Protein AF-A0A661P1V4-F1 (afdb_monomer_lite)

Structure (mmCIF, N/CA/C/O backbone):
data_AF-A0A661P1V4-F1
#
_entry.id   AF-A0A661P1V4-F1
#
loop_
_atom_site.group_PDB
_atom_site.id
_atom_site.type_symbol
_atom_site.label_atom_id
_atom_site.label_alt_id
_atom_site.label_comp_id
_atom_site.label_asym_id
_atom_site.label_entity_id
_atom_site.label_seq_id
_atom_site.pdbx_PDB_ins_code
_atom_site.Cartn_x
_atom_site.Cartn_y
_atom_site.Cartn_z
_atom_site.occupancy
_atom_site.B_iso_or_equiv
_atom_site.auth_seq_id
_atom_site.auth_comp_id
_atom_site.auth_asym_id
_atom_site.auth_atom_id
_atom_site.pdbx_PDB_model_num
ATOM 1 N N . MET A 1 1 ? 30.373 -4.205 -36.598 1.00 58.81 1 MET A N 1
ATOM 2 C CA . MET A 1 1 ? 28.978 -4.566 -36.256 1.00 58.81 1 MET A CA 1
ATOM 3 C C . MET A 1 1 ? 28.690 -4.948 -34.788 1.00 58.81 1 MET A C 1
ATOM 5 O O . MET A 1 1 ? 27.508 -4.927 -34.469 1.00 58.81 1 MET A O 1
ATOM 9 N N . PRO A 1 2 ? 29.647 -5.210 -33.863 1.00 66.62 2 PRO A N 1
ATOM 10 C CA . PRO A 1 2 ? 29.292 -5.595 -32.482 1.00 66.62 2 PRO A CA 1
ATOM 11 C C . PRO A 1 2 ? 28.720 -4.445 -31.627 1.00 66.62 2 PRO A C 1
ATOM 13 O O . PRO A 1 2 ? 27.943 -4.685 -30.711 1.00 66.62 2 PRO A O 1
ATOM 16 N N . GLU A 1 3 ? 29.037 -3.188 -31.948 1.00 69.69 3 GLU A N 1
ATOM 17 C CA . GLU A 1 3 ? 28.565 -2.010 -31.195 1.00 69.69 3 GLU A CA 1
ATOM 18 C C . GLU A 1 3 ? 27.055 -1.755 -31.325 1.00 69.69 3 GLU A C 1
ATOM 20 O O . GLU A 1 3 ? 26.428 -1.139 -30.463 1.00 69.69 3 GLU A O 1
ATOM 25 N N . VAL A 1 4 ? 26.439 -2.245 -32.406 1.00 69.94 4 VAL A N 1
ATOM 26 C CA . VAL A 1 4 ? 25.003 -2.057 -32.627 1.00 69.94 4 VAL A CA 1
ATOM 27 C C . VAL A 1 4 ? 24.206 -2.970 -31.690 1.00 69.94 4 VAL A C 1
ATOM 29 O O . VAL A 1 4 ? 23.246 -2.530 -31.052 1.00 69.94 4 VAL A O 1
ATOM 32 N N . GLU A 1 5 ? 24.641 -4.214 -31.539 1.00 77.44 5 GLU A N 1
ATOM 33 C CA . GLU A 1 5 ? 23.963 -5.214 -30.719 1.00 77.44 5 GLU A CA 1
ATOM 34 C C . GLU A 1 5 ? 24.076 -4.896 -29.219 1.00 77.44 5 GLU A C 1
ATOM 36 O O . GLU A 1 5 ? 23.072 -4.899 -28.503 1.00 77.44 5 GLU A O 1
ATOM 41 N N . THR A 1 6 ? 25.262 -4.495 -28.747 1.00 82.00 6 THR A N 1
ATOM 42 C CA . THR A 1 6 ? 25.498 -4.145 -27.332 1.00 82.00 6 THR A CA 1
ATOM 43 C C . THR A 1 6 ? 24.615 -2.994 -26.856 1.00 82.00 6 THR A C 1
ATOM 45 O O . THR A 1 6 ? 24.000 -3.063 -25.792 1.00 82.00 6 THR A O 1
ATOM 48 N N . MET A 1 7 ? 24.467 -1.952 -27.672 1.00 79.12 7 MET A N 1
ATOM 49 C CA . MET A 1 7 ? 23.617 -0.807 -27.349 1.00 79.12 7 MET A CA 1
ATOM 50 C C . MET A 1 7 ? 22.120 -1.175 -27.347 1.00 79.12 7 MET A C 1
ATOM 52 O O . MET A 1 7 ? 21.321 -0.532 -26.673 1.00 79.12 7 MET A O 1
ATOM 56 N N . GLN A 1 8 ? 21.717 -2.232 -28.064 1.00 80.94 8 GLN A N 1
ATOM 57 C CA . GLN A 1 8 ? 20.325 -2.703 -28.106 1.00 80.94 8 GLN A CA 1
ATOM 58 C C . GLN A 1 8 ? 19.995 -3.464 -26.822 1.00 80.94 8 GLN A C 1
ATOM 60 O O . GLN A 1 8 ? 18.990 -3.177 -26.172 1.00 80.94 8 GLN A O 1
ATOM 65 N N . TRP A 1 9 ? 20.901 -4.347 -26.399 1.00 85.12 9 TRP A N 1
ATOM 66 C CA . TRP A 1 9 ? 20.837 -5.017 -25.103 1.00 85.12 9 TRP A CA 1
ATOM 67 C C . TRP A 1 9 ? 20.798 -4.031 -23.932 1.00 85.12 9 TRP A C 1
ATOM 69 O O . TRP A 1 9 ? 20.011 -4.213 -23.002 1.00 85.12 9 TRP A O 1
ATOM 79 N N . LEU A 1 10 ? 21.574 -2.945 -23.990 1.00 85.62 10 LEU A N 1
ATOM 80 C CA . LEU A 1 10 ? 21.554 -1.904 -22.957 1.00 85.62 10 LEU A CA 1
ATOM 81 C C . LEU A 1 10 ? 20.192 -1.202 -22.848 1.00 85.62 10 LEU A C 1
ATOM 83 O O . LEU A 1 10 ? 19.682 -1.018 -21.746 1.00 85.62 10 LEU A O 1
ATOM 87 N N . VAL A 1 11 ? 19.556 -0.864 -23.973 1.00 84.44 11 VAL A N 1
ATOM 88 C CA . VAL A 1 11 ? 18.211 -0.261 -23.960 1.00 84.44 11 VAL A CA 1
ATOM 89 C C . VAL A 1 11 ? 17.186 -1.226 -23.354 1.00 84.44 11 VAL A C 1
ATOM 91 O O . VAL A 1 11 ? 16.418 -0.830 -22.478 1.00 84.44 11 VAL A O 1
ATOM 94 N N . TYR A 1 12 ? 17.194 -2.500 -23.754 1.00 85.00 12 TYR A N 1
ATOM 95 C CA . TYR A 1 12 ? 16.249 -3.488 -23.222 1.00 85.00 12 TYR A CA 1
ATOM 96 C C . TYR A 1 12 ? 16.457 -3.792 -21.740 1.00 85.00 12 TYR A C 1
ATOM 98 O O . TYR A 1 12 ? 15.480 -3.915 -21.004 1.00 85.00 12 TYR A O 1
ATOM 106 N N . THR A 1 13 ? 17.704 -3.887 -21.282 1.00 87.06 13 THR A N 1
ATOM 107 C CA . THR A 1 13 ? 18.010 -4.140 -19.866 1.00 87.06 13 THR A CA 1
ATOM 108 C C . THR A 1 13 ? 17.595 -2.967 -18.985 1.00 87.06 13 THR A C 1
ATOM 110 O O . THR A 1 13 ? 16.985 -3.189 -17.941 1.00 87.06 13 THR A O 1
ATOM 113 N N . LEU A 1 14 ? 17.824 -1.725 -19.422 1.00 86.38 14 LEU A N 1
ATOM 114 C CA . LEU A 1 14 ? 17.373 -0.533 -18.699 1.00 86.38 14 LEU A CA 1
ATOM 115 C C . LEU A 1 14 ? 15.845 -0.429 -18.656 1.00 86.38 14 LEU A C 1
ATOM 117 O O . LEU A 1 14 ? 15.275 -0.223 -17.585 1.00 86.38 14 LEU A O 1
ATOM 121 N N . LEU A 1 15 ? 15.161 -0.626 -19.785 1.00 85.25 15 LEU A N 1
ATOM 122 C CA . LEU A 1 15 ? 13.695 -0.596 -19.818 1.00 85.25 15 LEU A CA 1
ATOM 123 C C . LEU A 1 15 ? 13.084 -1.746 -19.003 1.00 85.25 15 LEU A C 1
ATOM 125 O O . LEU A 1 15 ? 12.145 -1.528 -18.240 1.00 85.25 15 LEU A O 1
ATOM 129 N N . GLY A 1 16 ? 13.650 -2.951 -19.098 1.00 84.88 16 GLY A N 1
ATOM 130 C CA . GLY A 1 16 ? 13.242 -4.110 -18.304 1.00 84.88 16 GLY A CA 1
ATOM 131 C C . GLY A 1 16 ? 13.436 -3.892 -16.801 1.00 84.88 16 GLY A C 1
ATOM 132 O O . GLY A 1 16 ? 12.521 -4.149 -16.017 1.00 84.88 16 GLY A O 1
ATOM 133 N N . ALA A 1 17 ? 14.580 -3.337 -16.389 1.00 87.69 17 ALA A N 1
ATOM 134 C CA . ALA A 1 17 ? 14.823 -2.947 -15.000 1.00 87.69 17 ALA A CA 1
ATOM 135 C C . ALA A 1 17 ? 13.822 -1.881 -14.524 1.00 87.69 17 ALA A C 1
ATOM 137 O O . ALA A 1 17 ? 13.328 -1.954 -13.397 1.00 87.69 17 ALA A O 1
ATOM 138 N N . GLY A 1 18 ? 13.461 -0.938 -15.401 1.00 83.81 18 GLY A N 1
ATOM 139 C CA . GLY A 1 18 ? 12.424 0.058 -15.145 1.00 83.81 18 GLY A CA 1
ATOM 140 C C . GLY A 1 18 ? 11.056 -0.565 -14.850 1.00 83.81 18 GLY A C 1
ATOM 141 O O . GLY A 1 18 ? 10.417 -0.210 -13.858 1.00 83.81 18 GLY A O 1
ATOM 142 N N . VAL A 1 19 ? 10.635 -1.546 -15.655 1.00 87.81 19 VAL A N 1
ATOM 143 C CA . VAL A 1 19 ? 9.384 -2.298 -15.445 1.00 87.81 19 VAL A CA 1
ATOM 144 C C . VAL A 1 19 ? 9.410 -3.071 -14.126 1.00 87.81 19 VAL A C 1
ATOM 146 O O . VAL A 1 19 ? 8.451 -3.001 -13.355 1.00 87.81 19 VAL A O 1
ATOM 149 N N . LEU A 1 20 ? 10.508 -3.770 -13.825 1.00 88.44 20 LEU A N 1
ATOM 150 C CA . LEU A 1 20 ? 10.651 -4.517 -12.571 1.00 88.44 20 LEU A CA 1
ATOM 151 C C . LEU A 1 20 ? 10.565 -3.593 -11.352 1.00 88.44 20 LEU A C 1
ATOM 153 O O . LEU A 1 20 ? 9.811 -3.873 -10.420 1.00 88.44 20 LEU A O 1
ATOM 157 N N . ALA A 1 21 ? 11.269 -2.460 -11.377 1.00 86.19 21 ALA A N 1
ATOM 158 C CA . ALA A 1 21 ? 11.205 -1.465 -10.312 1.00 86.19 21 ALA A CA 1
ATOM 159 C C . ALA A 1 21 ? 9.789 -0.869 -10.163 1.00 86.19 21 ALA A C 1
ATOM 161 O O . ALA A 1 21 ? 9.304 -0.690 -9.041 1.00 86.19 21 ALA A O 1
ATOM 162 N N . ALA A 1 22 ? 9.083 -0.633 -11.275 1.00 83.38 22 ALA A N 1
ATOM 163 C CA . ALA A 1 22 ? 7.700 -0.161 -11.263 1.00 83.38 22 ALA A CA 1
ATOM 164 C C . ALA A 1 22 ? 6.728 -1.188 -10.656 1.00 83.38 22 ALA A C 1
ATOM 166 O O . ALA A 1 22 ? 5.795 -0.796 -9.956 1.00 83.38 22 ALA A O 1
ATOM 167 N N . ALA A 1 23 ? 6.960 -2.490 -10.864 1.00 85.81 23 ALA A N 1
ATOM 168 C CA . ALA A 1 23 ? 6.104 -3.574 -10.376 1.00 85.81 23 ALA A CA 1
ATOM 169 C C . ALA A 1 23 ? 6.165 -3.788 -8.850 1.00 85.81 23 ALA A C 1
ATOM 171 O O . ALA A 1 23 ? 5.192 -4.257 -8.253 1.00 85.81 23 ALA A O 1
ATOM 172 N N . VAL A 1 24 ? 7.263 -3.401 -8.186 1.00 86.50 24 VAL A N 1
ATOM 173 C CA . VAL A 1 24 ? 7.457 -3.605 -6.734 1.00 86.50 24 VAL A CA 1
ATOM 174 C C . VAL A 1 24 ? 6.336 -2.969 -5.906 1.00 86.50 24 VAL A C 1
ATOM 176 O O . VAL A 1 24 ? 5.807 -3.577 -4.972 1.00 86.50 24 VAL A O 1
ATOM 179 N N . ARG A 1 25 ? 5.953 -1.733 -6.239 1.00 81.31 25 ARG A N 1
ATOM 180 C CA . ARG A 1 25 ? 4.943 -0.974 -5.490 1.00 81.31 25 ARG A CA 1
ATOM 181 C C . ARG A 1 25 ? 3.535 -1.582 -5.596 1.00 81.31 25 ARG A C 1
ATOM 183 O O . ARG A 1 25 ? 2.956 -1.840 -4.540 1.00 81.31 25 ARG A O 1
ATOM 190 N N . PRO A 1 26 ? 2.958 -1.832 -6.788 1.00 80.62 26 PRO A N 1
ATOM 191 C CA . PRO A 1 26 ? 1.646 -2.461 -6.900 1.00 80.62 26 PRO A CA 1
ATOM 192 C C . PRO A 1 26 ? 1.626 -3.894 -6.355 1.00 80.62 26 PRO A C 1
ATOM 194 O O . PRO A 1 26 ? 0.608 -4.272 -5.780 1.00 80.62 26 PRO A O 1
ATOM 197 N N . ALA A 1 27 ? 2.721 -4.660 -6.463 1.00 82.06 27 ALA A N 1
ATOM 198 C CA . ALA A 1 27 ? 2.822 -5.992 -5.863 1.00 82.06 27 ALA A CA 1
ATOM 199 C C . ALA A 1 27 ? 2.742 -5.921 -4.332 1.00 82.06 27 ALA A C 1
ATOM 201 O O . ALA A 1 27 ? 1.886 -6.556 -3.722 1.00 82.06 27 ALA A O 1
ATOM 202 N N . ARG A 1 28 ? 3.546 -5.063 -3.695 1.00 77.81 28 ARG A N 1
ATOM 203 C CA . ARG A 1 28 ? 3.488 -4.866 -2.239 1.00 77.81 28 ARG A CA 1
ATOM 204 C C . ARG A 1 28 ? 2.131 -4.338 -1.777 1.00 77.81 28 ARG A C 1
ATOM 206 O O . ARG A 1 28 ? 1.609 -4.793 -0.767 1.00 77.81 28 ARG A O 1
ATOM 213 N N . LEU A 1 29 ? 1.543 -3.396 -2.513 1.00 76.94 29 LEU A N 1
ATOM 214 C CA . LEU A 1 29 ? 0.199 -2.900 -2.211 1.00 76.94 29 LEU A CA 1
ATOM 215 C C . LEU A 1 29 ? -0.880 -3.962 -2.453 1.00 76.94 29 LEU A C 1
ATOM 217 O O . LEU A 1 29 ? -1.916 -3.903 -1.807 1.00 76.94 29 LEU A O 1
ATOM 221 N N . ALA A 1 30 ? -0.658 -4.933 -3.347 1.00 72.62 30 ALA A N 1
ATOM 222 C CA . ALA A 1 30 ? -1.514 -6.113 -3.473 1.00 72.62 30 ALA A CA 1
ATOM 223 C C . ALA A 1 30 ? -1.493 -6.928 -2.189 1.00 72.62 30 ALA A C 1
ATOM 225 O O . ALA A 1 30 ? -2.552 -7.142 -1.621 1.00 72.62 30 ALA A O 1
ATOM 226 N N . PHE A 1 31 ? -0.302 -7.253 -1.685 1.00 71.56 31 PHE A N 1
ATOM 227 C CA . PHE A 1 31 ? -0.152 -7.951 -0.409 1.00 71.56 31 PHE A CA 1
ATOM 228 C C . PHE A 1 31 ? -0.762 -7.178 0.768 1.00 71.56 31 PHE A C 1
ATOM 230 O O . PHE A 1 31 ? -1.352 -7.779 1.657 1.00 71.56 31 PHE A O 1
ATOM 237 N N . LEU A 1 32 ? -0.672 -5.843 0.771 1.00 68.31 32 LEU A N 1
ATOM 238 C CA . LEU A 1 32 ? -1.303 -5.015 1.806 1.00 68.31 32 LEU A CA 1
ATOM 239 C C . LEU A 1 32 ? -2.835 -4.924 1.672 1.00 68.31 32 LEU A C 1
ATOM 241 O O . LEU A 1 32 ? -3.506 -4.655 2.666 1.00 68.31 32 LEU A O 1
ATOM 245 N N . LEU A 1 33 ? -3.384 -5.117 0.468 1.00 63.84 33 LEU A N 1
ATOM 246 C CA . LEU A 1 33 ? -4.824 -5.076 0.183 1.00 63.84 33 LEU A CA 1
ATOM 247 C C . LEU A 1 33 ? -5.506 -6.441 0.193 1.00 63.84 33 LEU A C 1
ATOM 249 O O . LEU A 1 33 ? -6.732 -6.470 0.135 1.00 63.84 33 LEU A O 1
ATOM 253 N N . ASP A 1 34 ? -4.754 -7.539 0.275 1.00 63.34 34 ASP A N 1
ATOM 254 C CA . ASP A 1 34 ? -5.279 -8.912 0.210 1.00 63.34 34 ASP A CA 1
ATOM 255 C C . ASP A 1 34 ? -6.083 -9.326 1.456 1.00 63.34 34 ASP A C 1
ATOM 257 O O . ASP A 1 34 ? -6.456 -10.478 1.659 1.00 63.34 34 ASP A O 1
ATOM 261 N N . LEU A 1 35 ? -6.392 -8.361 2.317 1.00 59.00 35 LEU A N 1
ATOM 262 C CA . LEU A 1 35 ? -7.384 -8.529 3.354 1.00 59.00 35 LEU A CA 1
ATOM 263 C C . LEU A 1 35 ? -8.729 -8.062 2.855 1.00 59.00 35 LEU A C 1
ATOM 265 O O . LEU A 1 35 ? -8.921 -6.899 2.490 1.00 59.00 35 LEU A O 1
ATOM 269 N N . ASN A 1 36 ? -9.696 -8.963 2.978 1.00 70.06 36 ASN A N 1
ATOM 270 C CA . ASN A 1 36 ? -11.098 -8.607 3.011 1.00 70.06 36 ASN A CA 1
ATOM 271 C C . ASN A 1 36 ? -11.362 -7.792 4.292 1.00 70.06 36 ASN A C 1
ATOM 273 O O . ASN A 1 36 ? -11.836 -8.310 5.304 1.00 70.06 36 ASN A O 1
ATOM 277 N N . ALA A 1 37 ? -10.957 -6.517 4.265 1.00 65.88 37 ALA A N 1
ATOM 278 C CA . ALA A 1 37 ? -11.026 -5.598 5.392 1.00 65.88 37 ALA A CA 1
ATOM 279 C C . ALA A 1 37 ? -12.455 -5.520 5.933 1.00 65.88 37 ALA A C 1
ATOM 281 O O . ALA A 1 37 ? -12.649 -5.481 7.140 1.00 65.88 37 ALA A O 1
ATOM 282 N N . GLU A 1 38 ? -13.458 -5.600 5.060 1.00 71.25 38 GLU A N 1
ATOM 283 C CA . GLU A 1 38 ? -14.868 -5.636 5.446 1.00 71.25 38 GLU A CA 1
ATOM 284 C C . GLU A 1 38 ? -15.209 -6.866 6.294 1.00 71.25 38 GLU A C 1
ATOM 286 O O . GLU A 1 38 ? -15.821 -6.732 7.356 1.00 71.25 38 GLU A O 1
ATOM 291 N N . ALA A 1 39 ? -14.772 -8.059 5.878 1.00 80.19 39 ALA A N 1
ATOM 292 C CA . ALA A 1 39 ? -14.983 -9.283 6.647 1.00 80.19 39 ALA A CA 1
ATOM 293 C C . ALA A 1 39 ? -14.256 -9.235 8.001 1.00 80.19 39 ALA A C 1
ATOM 295 O O . ALA A 1 39 ? -14.847 -9.581 9.026 1.00 80.19 39 ALA A O 1
ATOM 296 N N . PHE A 1 40 ? -13.010 -8.751 8.020 1.00 81.25 40 PHE A N 1
ATOM 297 C CA . PHE A 1 40 ? -12.238 -8.565 9.251 1.00 81.25 40 PHE A CA 1
ATOM 298 C C . PHE A 1 40 ? -12.930 -7.592 10.214 1.00 81.25 40 PHE A C 1
ATOM 300 O O . PHE A 1 40 ? -13.196 -7.945 11.361 1.00 81.25 40 PHE A O 1
ATOM 307 N N . ILE A 1 41 ? -13.298 -6.397 9.744 1.00 77.12 41 ILE A N 1
ATOM 308 C CA . ILE A 1 41 ? -13.996 -5.385 10.550 1.00 77.12 41 ILE A CA 1
ATOM 309 C C . ILE A 1 41 ? -15.326 -5.939 11.059 1.00 77.12 41 ILE A C 1
ATOM 311 O O . ILE A 1 41 ? -15.666 -5.732 12.218 1.00 77.12 41 ILE A O 1
ATOM 315 N N . SER A 1 42 ? -16.080 -6.659 10.224 1.00 83.88 42 SER A N 1
ATOM 316 C CA . SER A 1 42 ? -17.345 -7.285 10.622 1.00 83.88 42 SER A CA 1
ATOM 317 C C . SER A 1 42 ? -17.152 -8.281 11.769 1.00 83.88 42 SER A C 1
ATOM 319 O O . SER A 1 42 ? -17.933 -8.287 12.722 1.00 83.88 42 SER A O 1
ATOM 321 N N . GLN A 1 43 ? -16.086 -9.085 11.736 1.00 85.94 43 GLN A N 1
ATOM 322 C CA . GLN A 1 43 ? -15.751 -9.999 12.830 1.00 85.94 43 GLN A CA 1
ATOM 323 C C . GLN A 1 43 ? -15.310 -9.252 14.092 1.00 85.94 43 GLN A C 1
ATOM 325 O O . GLN A 1 43 ? -15.828 -9.544 15.168 1.00 85.94 43 GLN A O 1
ATOM 330 N N . VAL A 1 44 ? -14.424 -8.257 13.971 1.00 84.00 44 VAL A N 1
ATOM 331 C CA . VAL A 1 44 ? -13.989 -7.431 15.110 1.00 84.00 44 VAL A CA 1
ATOM 332 C C . VAL A 1 44 ? -15.186 -6.731 15.753 1.00 84.00 44 VAL A C 1
ATOM 334 O O . VAL A 1 44 ? -15.367 -6.835 16.960 1.00 84.00 44 VAL A O 1
ATOM 337 N N . LYS A 1 45 ? -16.072 -6.120 14.960 1.00 83.88 45 LYS A N 1
ATOM 338 C CA . LYS A 1 45 ? -17.325 -5.506 15.431 1.00 83.88 45 LYS A CA 1
ATOM 339 C C . LYS A 1 45 ? -18.184 -6.471 16.236 1.00 83.88 45 LYS A C 1
ATOM 341 O O . LYS A 1 45 ? -18.664 -6.114 17.306 1.00 83.88 45 LYS A O 1
ATOM 346 N N . LYS A 1 46 ? -18.403 -7.684 15.717 1.00 87.19 46 LYS A N 1
ATOM 347 C CA . LYS A 1 46 ? -19.196 -8.712 16.406 1.00 87.19 46 LYS A CA 1
ATOM 348 C C . LYS A 1 46 ? -18.567 -9.100 17.741 1.00 87.19 46 LYS A C 1
ATOM 350 O O . LYS A 1 46 ? -19.291 -9.283 18.709 1.00 87.19 46 LYS A O 1
ATOM 355 N N . LEU A 1 47 ? -17.239 -9.205 17.793 1.00 86.69 47 LEU A N 1
ATOM 356 C CA . LEU A 1 47 ? -16.511 -9.562 19.010 1.00 86.69 47 LEU A CA 1
ATOM 357 C C . LEU A 1 47 ? -16.508 -8.433 20.042 1.00 86.69 47 LEU A C 1
ATOM 359 O O . LEU A 1 47 ? -16.724 -8.711 21.215 1.00 86.69 47 LEU A O 1
ATOM 363 N N . VAL A 1 48 ? -16.329 -7.181 19.614 1.00 84.75 48 VAL A N 1
ATOM 364 C CA . VAL A 1 48 ? -16.400 -6.005 20.495 1.00 84.75 48 VAL A CA 1
ATOM 365 C C . VAL A 1 48 ? -17.809 -5.842 21.069 1.00 84.75 48 VAL A C 1
ATOM 367 O O . VAL A 1 48 ? -17.951 -5.696 22.273 1.00 84.75 48 VAL A O 1
ATOM 370 N N . ARG A 1 49 ? -18.862 -5.977 20.249 1.00 84.25 49 ARG A N 1
ATOM 371 C CA . ARG A 1 49 ? -20.262 -5.929 20.723 1.00 84.25 49 ARG A CA 1
ATOM 372 C C . ARG A 1 49 ? -20.633 -7.059 21.682 1.00 84.25 49 ARG A C 1
ATOM 374 O O . ARG A 1 49 ? -21.560 -6.911 22.464 1.00 84.25 49 ARG A O 1
ATOM 381 N N . ALA A 1 50 ? -19.950 -8.194 21.584 1.00 86.25 50 ALA A N 1
ATOM 382 C CA . ALA A 1 50 ? -20.113 -9.320 22.496 1.00 86.25 50 ALA A CA 1
ATOM 383 C C . ALA A 1 50 ? -19.215 -9.208 23.744 1.00 86.25 50 ALA A C 1
ATOM 385 O O . ALA A 1 50 ? -19.045 -10.205 24.441 1.00 86.25 50 ALA A O 1
ATOM 386 N N . ASP A 1 51 ? -18.592 -8.044 23.970 1.00 82.88 51 ASP A N 1
ATOM 387 C CA . ASP A 1 51 ? -17.633 -7.763 25.047 1.00 82.88 51 ASP A CA 1
ATOM 388 C C . ASP A 1 51 ? -16.454 -8.758 25.110 1.00 82.88 51 ASP A C 1
ATOM 390 O O . ASP A 1 51 ? -15.863 -9.038 26.148 1.00 82.88 51 ASP A O 1
ATOM 394 N N . ASN A 1 52 ? -16.079 -9.332 23.960 1.00 89.00 52 ASN A N 1
ATOM 395 C CA . ASN A 1 52 ? -15.017 -10.331 23.852 1.00 89.00 52 ASN A CA 1
ATOM 396 C C . ASN A 1 52 ? -13.739 -9.728 23.251 1.00 89.00 52 ASN A C 1
ATOM 398 O O . ASN A 1 52 ? -13.271 -10.111 22.167 1.00 89.00 52 ASN A O 1
ATOM 402 N N . ILE A 1 53 ? -13.173 -8.762 23.975 1.00 86.19 53 ILE A N 1
ATOM 403 C CA . ILE A 1 53 ? -12.003 -7.984 23.545 1.00 86.19 53 ILE A CA 1
ATOM 404 C C . ILE A 1 53 ? -10.758 -8.866 23.372 1.00 86.19 53 ILE A C 1
ATOM 406 O O . ILE A 1 53 ? -9.981 -8.658 22.438 1.00 86.19 53 ILE A O 1
ATOM 410 N N . ASP A 1 54 ? -10.589 -9.920 24.175 1.00 87.38 54 ASP A N 1
ATOM 411 C CA . ASP A 1 54 ? -9.450 -10.844 24.055 1.00 87.38 54 ASP A CA 1
ATOM 412 C C . ASP A 1 54 ? -9.465 -11.634 22.742 1.00 87.38 54 ASP A C 1
ATOM 414 O O . ASP A 1 54 ? -8.422 -11.940 22.152 1.00 87.38 54 ASP A O 1
ATOM 418 N N . ARG A 1 55 ? -10.654 -12.007 22.257 1.00 86.62 55 ARG A N 1
ATOM 419 C CA . ARG A 1 55 ? -10.790 -12.699 20.972 1.00 86.62 55 ARG A CA 1
ATOM 420 C C . ARG A 1 55 ? -10.628 -11.732 19.804 1.00 86.62 55 ARG A C 1
ATOM 422 O O . ARG A 1 55 ? -9.991 -12.107 18.822 1.00 86.62 55 ARG A O 1
ATOM 429 N N . ALA A 1 56 ? -11.118 -10.497 19.935 1.00 85.56 56 ALA A N 1
ATOM 430 C CA . ALA A 1 56 ? -10.891 -9.441 18.946 1.00 85.56 56 ALA A CA 1
ATOM 431 C C . ALA A 1 56 ? -9.394 -9.114 18.808 1.00 85.56 56 ALA A C 1
ATOM 433 O O . ALA A 1 56 ? -8.864 -9.080 17.699 1.00 85.56 56 ALA A O 1
ATOM 434 N N . THR A 1 57 ? -8.691 -8.975 19.935 1.00 87.31 57 THR A N 1
ATOM 435 C CA . THR A 1 57 ? -7.244 -8.715 19.985 1.00 87.31 57 THR A CA 1
ATOM 436 C C . THR A 1 57 ? -6.461 -9.852 19.331 1.00 87.31 57 THR A C 1
ATOM 438 O O . THR A 1 57 ? -5.570 -9.610 18.519 1.00 87.31 57 THR A O 1
ATOM 441 N N . ARG A 1 58 ? -6.817 -11.114 19.618 1.00 88.06 58 ARG A N 1
ATOM 442 C CA . ARG A 1 58 ? -6.198 -12.276 18.956 1.00 88.06 58 ARG A CA 1
ATOM 443 C C . ARG A 1 58 ? -6.407 -12.255 17.445 1.00 88.06 58 ARG A C 1
ATOM 445 O O . ARG A 1 58 ? -5.446 -12.478 16.719 1.00 88.06 58 ARG A O 1
ATOM 452 N N . LEU A 1 59 ? -7.617 -11.944 16.977 1.00 85.69 59 LEU A N 1
ATOM 453 C CA . LEU A 1 59 ? -7.912 -11.826 15.547 1.00 85.69 59 LEU A CA 1
ATOM 454 C C . LEU A 1 59 ? -7.057 -10.737 14.879 1.00 85.69 59 LEU A C 1
ATOM 456 O O . LEU A 1 59 ? -6.497 -10.972 13.812 1.00 85.69 59 LEU A O 1
ATOM 460 N N . ALA A 1 60 ? -6.906 -9.579 15.528 1.00 83.81 60 ALA A N 1
ATOM 461 C CA . ALA A 1 60 ? -6.060 -8.495 15.034 1.00 83.81 60 ALA A CA 1
ATOM 462 C C . ALA A 1 60 ? -4.565 -8.880 15.004 1.00 83.81 60 ALA A C 1
A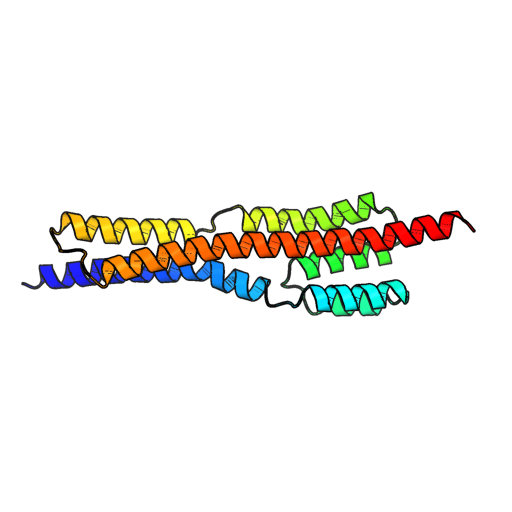TOM 464 O O . ALA A 1 60 ? -3.866 -8.553 14.045 1.00 83.81 60 ALA A O 1
ATOM 465 N N . ARG A 1 61 ? -4.081 -9.656 15.987 1.00 84.00 61 ARG A N 1
ATOM 466 C CA . ARG A 1 61 ? -2.693 -10.162 16.026 1.00 84.00 61 ARG A CA 1
ATOM 467 C C . ARG A 1 61 ? -2.346 -11.141 14.910 1.00 84.00 61 ARG A C 1
ATOM 469 O O . ARG A 1 61 ? -1.178 -11.216 14.546 1.00 84.00 61 ARG A O 1
ATOM 476 N N . PHE A 1 62 ? -3.316 -11.867 14.353 1.00 80.62 62 PHE A N 1
ATOM 477 C CA . PHE A 1 62 ? -3.070 -12.741 13.198 1.00 80.62 62 PHE A CA 1
ATOM 478 C C . PHE A 1 62 ? -2.773 -11.961 11.912 1.00 80.62 62 PHE A C 1
ATOM 480 O O . PHE A 1 62 ? -2.333 -12.551 10.928 1.00 80.62 62 PHE A O 1
ATOM 487 N N . ILE A 1 63 ? -2.992 -10.642 11.908 1.00 73.12 63 ILE A N 1
ATOM 488 C CA . ILE A 1 63 ? -2.839 -9.799 10.725 1.00 73.12 63 ILE A CA 1
ATOM 489 C C . ILE A 1 63 ? -1.976 -8.559 11.057 1.00 73.12 63 ILE A C 1
ATOM 491 O O . ILE A 1 63 ? -2.414 -7.415 10.907 1.00 73.12 63 ILE A O 1
ATOM 495 N N . PRO A 1 64 ? -0.712 -8.744 11.489 1.00 63.31 64 PRO A N 1
ATOM 496 C CA . PRO A 1 64 ? 0.145 -7.634 11.908 1.00 63.31 64 PRO A CA 1
ATOM 497 C C . PRO A 1 64 ? 0.711 -6.848 10.715 1.00 63.31 64 PRO A C 1
ATOM 499 O O . PRO A 1 64 ? 1.153 -5.711 10.848 1.00 63.31 64 PRO A O 1
ATOM 502 N N . HIS A 1 65 ? 0.711 -7.445 9.523 1.00 65.25 65 HIS A N 1
ATOM 503 C CA . HIS A 1 65 ? 1.287 -6.837 8.323 1.00 65.25 65 HIS A CA 1
ATOM 504 C C . HIS A 1 65 ? 0.368 -5.775 7.709 1.00 65.25 65 HIS A C 1
ATOM 506 O O . HIS A 1 65 ? 0.825 -4.903 6.968 1.00 65.25 65 HIS A O 1
ATOM 512 N N . ALA A 1 66 ? -0.925 -5.821 8.035 1.00 73.44 66 ALA A N 1
ATOM 513 C CA . ALA A 1 66 ? -1.908 -4.911 7.486 1.00 73.44 66 ALA A CA 1
ATOM 514 C C . ALA A 1 66 ? -2.029 -3.649 8.336 1.00 73.44 66 ALA A C 1
ATOM 516 O O . ALA A 1 66 ? -2.152 -3.742 9.557 1.00 73.44 66 ALA A O 1
ATOM 517 N N . PRO A 1 67 ? -2.074 -2.463 7.720 1.00 74.69 67 PRO A N 1
ATOM 518 C CA . PRO A 1 67 ? -2.159 -1.214 8.471 1.00 74.69 67 PRO A CA 1
ATOM 519 C C . PRO A 1 67 ? -3.458 -1.111 9.278 1.00 74.69 67 PRO A C 1
ATOM 521 O O . PRO A 1 67 ? -3.449 -0.691 10.428 1.00 74.69 67 PRO A O 1
ATOM 524 N N . ALA A 1 68 ? -4.567 -1.580 8.698 1.00 75.19 68 ALA A N 1
ATOM 525 C CA . ALA A 1 68 ? -5.855 -1.668 9.377 1.00 75.19 68 ALA A CA 1
ATOM 526 C C . ALA A 1 68 ? -5.837 -2.647 10.564 1.00 75.19 68 ALA A C 1
ATOM 528 O O . ALA A 1 68 ? -6.471 -2.380 11.579 1.00 75.19 68 ALA A O 1
ATOM 529 N N . GLY A 1 69 ? -5.107 -3.763 10.446 1.00 79.81 69 GLY A N 1
ATOM 530 C CA . GLY A 1 69 ? -4.947 -4.743 11.522 1.00 79.81 69 GLY A CA 1
ATOM 531 C C . GLY A 1 69 ? -4.134 -4.184 12.687 1.00 79.81 69 GLY A C 1
ATOM 532 O O . GLY A 1 69 ? -4.544 -4.335 13.833 1.00 79.81 69 GLY A O 1
ATOM 533 N N . ARG A 1 70 ? -3.043 -3.460 12.393 1.00 83.12 70 ARG A N 1
ATOM 534 C CA . ARG A 1 70 ? -2.233 -2.754 13.401 1.00 83.12 70 ARG A CA 1
ATOM 535 C C . ARG A 1 70 ? -3.027 -1.678 14.132 1.00 83.12 70 ARG A C 1
ATOM 537 O O . ARG A 1 70 ? -3.114 -1.739 15.348 1.00 83.12 70 ARG A O 1
ATOM 544 N N . ALA A 1 71 ? -3.692 -0.785 13.400 1.00 82.94 71 ALA A N 1
ATOM 545 C CA . ALA A 1 71 ? -4.512 0.256 14.018 1.00 82.94 71 ALA A CA 1
ATOM 546 C C . ALA A 1 71 ? -5.657 -0.335 14.863 1.00 82.94 71 ALA A C 1
ATOM 548 O O . ALA A 1 71 ? -5.937 0.152 15.955 1.00 82.94 71 ALA A O 1
ATOM 549 N N . ALA A 1 72 ? -6.299 -1.413 14.393 1.00 83.94 72 ALA A N 1
ATOM 550 C CA . ALA A 1 72 ? -7.310 -2.124 15.172 1.00 83.94 72 ALA A CA 1
ATOM 551 C C . ALA A 1 72 ? -6.716 -2.794 16.423 1.00 83.94 72 ALA A C 1
ATOM 553 O O . ALA A 1 72 ? -7.362 -2.802 17.466 1.00 83.94 72 ALA A O 1
ATOM 554 N N . LEU A 1 73 ? -5.501 -3.341 16.341 1.00 88.31 73 LEU A N 1
ATOM 555 C CA . LEU A 1 73 ? -4.816 -3.942 17.481 1.00 88.31 73 LEU A CA 1
ATOM 556 C C . LEU A 1 73 ? -4.508 -2.897 18.557 1.00 88.31 73 LEU A C 1
ATOM 558 O O . LEU A 1 73 ? -4.915 -3.091 19.698 1.00 88.31 73 LEU A O 1
ATOM 562 N N . SER A 1 74 ? -3.870 -1.785 18.192 1.00 87.44 74 SER A N 1
ATOM 563 C CA . SER A 1 74 ? -3.541 -0.699 19.124 1.00 87.44 74 SER A CA 1
ATOM 564 C C . SER A 1 74 ? -4.795 -0.105 19.763 1.00 87.44 74 SER A C 1
ATOM 566 O O . SER A 1 74 ? -4.827 0.143 20.967 1.00 87.44 74 SER A O 1
ATOM 568 N N . PHE A 1 75 ? -5.870 0.040 18.980 1.00 87.56 75 PHE A N 1
ATOM 569 C CA . PHE A 1 75 ? -7.185 0.430 19.484 1.00 87.56 75 PHE A CA 1
ATOM 570 C C . PHE A 1 75 ? -7.729 -0.563 20.524 1.00 87.56 75 PHE A C 1
ATOM 572 O O . PHE A 1 75 ? -8.148 -0.154 21.604 1.00 87.56 75 PHE A O 1
ATOM 579 N N . LEU A 1 76 ? -7.716 -1.867 20.226 1.00 87.94 76 LEU A N 1
ATOM 580 C CA . LEU A 1 76 ? -8.236 -2.898 21.131 1.00 87.94 76 LEU A CA 1
ATOM 581 C C . LEU A 1 76 ? -7.380 -3.045 22.394 1.00 87.94 76 LEU A C 1
ATOM 583 O O . LEU A 1 76 ? -7.927 -3.275 23.470 1.00 87.94 76 LEU A O 1
ATOM 587 N N . GLU A 1 77 ? -6.061 -2.888 22.289 1.00 90.25 77 GLU A N 1
ATOM 588 C CA . GLU A 1 77 ? -5.147 -2.909 23.434 1.00 90.25 77 GLU A CA 1
ATOM 589 C C . GLU A 1 77 ? -5.357 -1.684 24.336 1.00 90.25 77 GLU A C 1
ATOM 591 O O . GLU A 1 77 ? -5.469 -1.836 25.552 1.00 90.25 77 GLU A O 1
ATOM 596 N N . ALA A 1 78 ? -5.527 -0.487 23.765 1.00 87.94 78 ALA A N 1
ATOM 597 C CA . ALA A 1 78 ? -5.886 0.710 24.526 1.00 87.94 78 ALA A CA 1
ATOM 598 C C . ALA A 1 78 ? -7.265 0.577 25.195 1.00 87.94 78 ALA A C 1
ATOM 600 O O . ALA A 1 78 ? -7.417 0.879 26.381 1.00 87.94 78 ALA A O 1
ATOM 601 N N . TYR A 1 79 ? -8.251 0.042 24.471 1.00 86.62 79 TYR A N 1
ATOM 602 C CA . TYR A 1 79 ? -9.578 -0.240 25.013 1.00 86.62 79 TYR A CA 1
ATOM 603 C C . TYR A 1 79 ? -9.517 -1.270 26.152 1.00 86.62 79 TYR A C 1
ATOM 605 O O . TYR A 1 79 ? -10.167 -1.104 27.183 1.00 86.62 79 TYR A O 1
ATOM 613 N N . ARG A 1 80 ? -8.700 -2.319 26.026 1.00 86.94 80 ARG A N 1
ATOM 614 C CA . ARG A 1 80 ? -8.476 -3.300 27.097 1.00 86.94 80 ARG A CA 1
ATOM 615 C C . ARG A 1 80 ? -7.846 -2.668 28.342 1.00 86.94 80 ARG A C 1
ATOM 617 O O . ARG A 1 80 ? -8.196 -3.055 29.451 1.00 86.94 80 ARG A O 1
ATOM 624 N N . ASN A 1 81 ? -6.976 -1.677 28.165 1.00 88.31 81 ASN A N 1
ATOM 625 C CA . ASN A 1 81 ? -6.331 -0.940 29.256 1.00 88.31 81 ASN A CA 1
ATOM 626 C C . ASN A 1 81 ? -7.243 0.117 29.911 1.00 88.31 81 ASN A C 1
ATOM 628 O O . ASN A 1 81 ? -6.780 0.890 30.745 1.00 88.31 81 ASN A O 1
ATOM 632 N N . GLY A 1 82 ? -8.531 0.160 29.552 1.00 84.25 82 GLY A N 1
ATOM 633 C CA . GLY A 1 82 ? -9.520 1.044 30.170 1.00 84.25 82 GLY A CA 1
ATOM 634 C C . GLY A 1 82 ? -9.650 2.416 29.509 1.00 84.25 82 GLY A C 1
ATOM 635 O O . GLY A 1 82 ? -10.438 3.235 29.977 1.00 84.25 82 GLY A O 1
ATOM 636 N N . VAL A 1 83 ? -8.949 2.672 28.399 1.00 85.88 83 VAL A N 1
ATOM 637 C CA . VAL A 1 83 ? -9.163 3.897 27.622 1.00 85.88 83 VAL A CA 1
ATOM 638 C C . VAL A 1 83 ? -10.534 3.803 26.951 1.00 85.88 83 VAL A C 1
ATOM 640 O O . VAL A 1 83 ? -10.796 2.919 26.134 1.00 85.88 83 VAL A O 1
ATOM 643 N N . ARG A 1 84 ? -11.439 4.698 27.344 1.00 82.69 84 ARG A N 1
ATOM 644 C CA . ARG A 1 84 ? -12.802 4.811 26.794 1.00 82.69 84 ARG A CA 1
ATOM 645 C C . ARG A 1 84 ? -13.031 6.128 26.058 1.00 82.69 84 ARG A C 1
ATOM 647 O O . ARG A 1 84 ? -14.055 6.282 25.401 1.00 82.69 84 ARG A O 1
ATOM 654 N N . ASP A 1 85 ? -12.078 7.050 26.151 1.00 84.88 85 ASP A N 1
ATOM 655 C CA . ASP A 1 85 ? -12.113 8.305 25.417 1.00 84.88 85 ASP A CA 1
ATOM 656 C C . ASP A 1 85 ? -11.921 8.044 23.915 1.00 84.88 85 ASP A C 1
ATOM 658 O O . ASP A 1 85 ? -10.888 7.537 23.469 1.00 84.88 85 ASP A O 1
ATOM 662 N N . VAL A 1 86 ? -12.952 8.386 23.142 1.00 83.69 86 VAL A N 1
ATOM 663 C CA . VAL A 1 86 ? -12.986 8.234 21.685 1.00 83.69 86 VAL A CA 1
ATOM 664 C C . VAL A 1 86 ? -11.901 9.083 21.026 1.00 83.69 86 VAL A C 1
ATOM 666 O O . VAL A 1 86 ? -11.329 8.655 20.023 1.00 83.69 86 VAL A O 1
ATOM 669 N N . GLU A 1 87 ? -11.594 10.258 21.579 1.00 84.62 87 GLU A N 1
ATOM 670 C CA . GLU A 1 87 ? -10.577 11.149 21.027 1.00 84.62 87 GLU A CA 1
ATOM 671 C C . GLU A 1 87 ? -9.181 10.550 21.209 1.00 84.62 87 GLU A C 1
ATOM 673 O O . GLU A 1 87 ? -8.434 10.425 20.238 1.00 84.62 87 GLU A O 1
ATOM 678 N N . MET A 1 88 ? -8.870 10.066 22.414 1.00 85.44 88 MET A N 1
ATOM 679 C CA . MET A 1 88 ? -7.603 9.391 22.704 1.00 85.44 88 MET A CA 1
ATOM 680 C C . MET A 1 88 ? -7.424 8.106 21.877 1.00 85.44 88 MET A C 1
ATOM 682 O O . MET A 1 88 ? -6.355 7.874 21.311 1.00 85.44 88 MET A O 1
ATOM 686 N N . LEU A 1 89 ? -8.473 7.287 21.741 1.00 85.50 89 LEU A N 1
ATOM 687 C CA . LEU A 1 89 ? -8.447 6.096 20.882 1.00 85.50 89 LEU A CA 1
ATOM 688 C C . LEU A 1 89 ? -8.248 6.461 19.404 1.00 85.50 89 LEU A C 1
ATOM 690 O O . LEU A 1 89 ? -7.512 5.778 18.690 1.00 85.50 89 LEU A O 1
ATOM 694 N N . GLY A 1 90 ? -8.867 7.555 18.953 1.00 84.00 90 GLY A N 1
ATOM 695 C CA . GLY A 1 90 ? -8.670 8.114 17.619 1.00 84.00 90 GLY A CA 1
ATOM 696 C C . GLY A 1 90 ? -7.225 8.537 17.377 1.00 84.00 90 GLY A C 1
ATOM 697 O O . GLY A 1 90 ? -6.659 8.162 16.356 1.00 84.00 90 GLY A O 1
ATOM 698 N N . GLN A 1 91 ? -6.604 9.233 18.333 1.00 87.75 91 GLN A N 1
ATOM 699 C CA . GLN A 1 91 ? -5.204 9.660 18.244 1.00 87.75 91 GLN A CA 1
ATOM 700 C C . GLN A 1 91 ? -4.233 8.474 18.167 1.00 87.75 91 GLN A C 1
ATOM 702 O O . GLN A 1 91 ? -3.298 8.507 17.369 1.00 87.75 91 GLN A O 1
ATOM 707 N N . ILE A 1 92 ? -4.470 7.408 18.941 1.00 86.81 92 ILE A N 1
ATOM 708 C CA . ILE A 1 92 ? -3.651 6.184 18.897 1.00 86.81 92 ILE A CA 1
ATOM 709 C C . ILE A 1 92 ? -3.748 5.523 17.519 1.00 86.81 92 ILE A C 1
ATOM 711 O O . ILE A 1 92 ? -2.730 5.187 16.917 1.00 86.81 92 ILE A O 1
ATOM 715 N N . MET A 1 93 ? -4.966 5.377 16.987 1.00 84.06 93 MET A N 1
ATOM 716 C CA . MET A 1 93 ? -5.149 4.857 15.632 1.00 84.06 93 MET A CA 1
ATOM 717 C C . MET A 1 93 ? -4.484 5.764 14.593 1.00 84.06 93 MET A C 1
ATOM 719 O O . MET A 1 93 ? -3.828 5.272 13.680 1.00 84.06 93 MET A O 1
ATOM 723 N N . ASP A 1 94 ? -4.633 7.080 14.722 1.00 84.06 94 ASP A N 1
ATOM 724 C CA . ASP A 1 94 ? -4.082 8.047 13.776 1.00 84.06 94 ASP A CA 1
ATOM 725 C C . ASP A 1 94 ? -2.551 8.070 13.786 1.00 84.06 94 ASP A C 1
ATOM 727 O O . ASP A 1 94 ? -1.959 8.308 12.736 1.00 84.06 94 ASP A O 1
ATOM 731 N N . ALA A 1 95 ? -1.902 7.753 14.909 1.00 85.25 95 ALA A N 1
ATOM 732 C CA . ALA A 1 95 ? -0.454 7.565 14.960 1.00 85.25 95 ALA A CA 1
ATOM 733 C C . ALA A 1 95 ? -0.012 6.389 14.067 1.00 85.25 95 ALA A C 1
ATOM 735 O O . ALA A 1 95 ? 0.819 6.567 13.174 1.00 85.25 95 ALA A O 1
ATOM 736 N N . ASP A 1 96 ? -0.646 5.220 14.212 1.00 83.62 96 ASP A N 1
ATOM 737 C CA . ASP A 1 96 ? -0.338 4.035 13.396 1.00 83.62 96 ASP A CA 1
ATOM 738 C C . ASP A 1 96 ? -0.693 4.224 11.912 1.00 83.62 96 ASP A C 1
ATOM 740 O O . ASP A 1 96 ? -0.032 3.697 11.008 1.00 83.62 96 ASP A O 1
ATOM 744 N N . LEU A 1 97 ? -1.762 4.973 11.637 1.00 80.12 97 LEU A N 1
ATOM 745 C CA . LEU A 1 97 ? -2.194 5.285 10.277 1.00 80.12 97 LEU A CA 1
ATOM 746 C C . LEU A 1 97 ? -1.380 6.416 9.640 1.00 80.12 97 LEU A C 1
ATOM 748 O O . LEU A 1 97 ? -1.239 6.440 8.416 1.00 80.12 97 LEU A O 1
ATOM 752 N N . GLY A 1 98 ? -0.824 7.326 10.437 1.00 76.56 98 GLY A N 1
ATOM 753 C CA . GLY A 1 98 ? 0.055 8.403 9.988 1.00 76.56 98 GLY A CA 1
ATOM 754 C C . GLY A 1 98 ? 1.349 7.860 9.389 1.00 76.56 98 GLY A C 1
ATOM 755 O O . GLY A 1 98 ? 1.760 8.289 8.305 1.00 76.56 98 GLY A O 1
ATOM 756 N N . ASP A 1 99 ? 1.921 6.832 10.017 1.00 76.62 99 ASP A N 1
ATOM 757 C CA . ASP A 1 99 ? 3.071 6.103 9.480 1.00 76.62 99 ASP A CA 1
ATOM 758 C C . ASP A 1 99 ? 2.755 5.492 8.110 1.00 76.62 99 ASP A C 1
ATOM 760 O O . ASP A 1 99 ? 3.536 5.634 7.162 1.00 76.62 99 ASP A O 1
ATOM 764 N N . LEU A 1 100 ? 1.565 4.902 7.957 1.00 75.19 100 LEU A N 1
ATOM 765 C CA . LEU A 1 100 ? 1.100 4.393 6.670 1.00 75.19 100 LEU A CA 1
ATOM 766 C C . LEU A 1 100 ? 0.917 5.512 5.637 1.00 75.19 100 LEU A C 1
ATOM 768 O O . LEU A 1 100 ? 1.332 5.347 4.490 1.00 75.19 100 LEU A O 1
ATOM 772 N N . ASP A 1 101 ? 0.288 6.634 5.994 1.00 71.56 101 ASP A N 1
ATOM 773 C CA . ASP A 1 101 ? 0.063 7.732 5.047 1.00 71.56 101 ASP A CA 1
ATOM 774 C C . ASP A 1 101 ? 1.395 8.299 4.543 1.00 71.56 101 ASP A C 1
ATOM 776 O O . ASP A 1 101 ? 1.541 8.571 3.348 1.00 71.56 101 ASP A O 1
ATOM 780 N N . SER A 1 102 ? 2.402 8.380 5.417 1.00 75.88 102 SER A N 1
ATOM 781 C CA . SER A 1 102 ? 3.765 8.763 5.044 1.00 75.88 102 SER A CA 1
ATOM 782 C C . SER A 1 102 ? 4.399 7.762 4.061 1.00 75.88 102 SER A C 1
ATOM 784 O O . SER A 1 102 ? 4.984 8.168 3.048 1.00 75.88 102 SER A O 1
ATOM 786 N N . GLU A 1 103 ? 4.201 6.458 4.288 1.00 73.75 103 GLU A N 1
ATOM 787 C CA . GLU A 1 103 ? 4.700 5.368 3.444 1.00 73.75 103 GLU A CA 1
ATOM 788 C C . GLU A 1 103 ? 3.981 5.313 2.082 1.00 73.75 103 GLU A C 1
ATOM 790 O O . GLU A 1 103 ? 4.591 5.000 1.053 1.00 73.75 103 GLU A O 1
ATOM 795 N N . LEU A 1 104 ? 2.692 5.665 2.046 1.00 73.31 104 LEU A N 1
ATOM 796 C CA . LEU A 1 104 ? 1.884 5.733 0.829 1.00 73.31 104 LEU A CA 1
ATOM 797 C C . LEU A 1 104 ? 2.113 7.031 0.043 1.00 73.31 104 LEU A C 1
ATOM 799 O O . LEU A 1 104 ? 2.048 6.999 -1.185 1.00 73.31 104 LEU A O 1
ATOM 803 N N . ARG A 1 105 ? 2.358 8.174 0.696 1.00 73.00 105 ARG A N 1
ATOM 804 C CA . ARG A 1 105 ? 2.602 9.467 0.024 1.00 73.00 105 ARG A CA 1
ATOM 805 C C . ARG A 1 105 ? 3.981 9.540 -0.607 1.00 73.00 105 ARG A C 1
ATOM 807 O O . ARG A 1 105 ? 4.113 10.104 -1.690 1.00 73.00 105 ARG A O 1
ATOM 814 N N . ARG A 1 106 ? 5.007 8.993 0.048 1.00 71.69 106 ARG A N 1
ATOM 815 C CA . ARG A 1 106 ? 6.368 9.085 -0.478 1.00 71.69 106 ARG A CA 1
ATOM 816 C C . ARG A 1 106 ? 6.554 8.086 -1.628 1.00 71.69 106 ARG A C 1
ATOM 818 O O . ARG A 1 106 ? 6.288 6.887 -1.460 1.00 71.69 106 ARG A O 1
ATOM 825 N N . PRO A 1 107 ? 7.003 8.537 -2.814 1.00 65.62 107 PRO A N 1
ATOM 826 C CA . PRO A 1 107 ? 7.472 7.616 -3.832 1.00 65.62 107 PRO A CA 1
ATOM 827 C C . PRO A 1 107 ? 8.690 6.898 -3.250 1.00 65.62 107 PRO A C 1
ATOM 829 O O . PRO A 1 107 ? 9.744 7.493 -3.039 1.00 65.62 107 PRO A O 1
ATOM 832 N N . ARG A 1 108 ? 8.525 5.614 -2.915 1.00 75.31 108 ARG A N 1
ATOM 833 C CA . ARG A 1 108 ? 9.655 4.765 -2.524 1.00 75.31 108 ARG A CA 1
ATOM 834 C C . ARG A 1 108 ? 10.685 4.777 -3.637 1.00 75.31 108 ARG A C 1
ATOM 836 O O . ARG A 1 108 ? 10.293 4.929 -4.788 1.00 75.31 108 ARG A O 1
ATOM 843 N N . TRP A 1 109 ? 11.942 4.501 -3.294 1.00 82.19 109 TRP A N 1
ATOM 844 C CA . TRP A 1 109 ? 13.081 4.388 -4.214 1.00 82.19 109 TRP A CA 1
ATOM 845 C C . TRP A 1 109 ? 12.771 3.640 -5.525 1.00 82.19 109 TRP A C 1
ATOM 847 O O . TRP A 1 109 ? 13.323 3.980 -6.563 1.00 82.19 109 TRP A O 1
ATOM 857 N N . SER A 1 110 ? 11.839 2.682 -5.511 1.00 82.62 110 SER A N 1
ATOM 858 C CA . SER A 1 110 ? 11.423 1.919 -6.689 1.00 82.62 110 SER A CA 1
ATOM 859 C C . SER A 1 110 ? 10.797 2.778 -7.800 1.00 82.62 110 SER A C 1
ATOM 861 O O . SER A 1 110 ? 10.998 2.488 -8.972 1.00 82.62 110 SER A O 1
ATOM 863 N N . VAL A 1 111 ? 10.072 3.853 -7.466 1.00 83.31 111 VAL A N 1
ATOM 864 C CA . VAL A 1 111 ? 9.454 4.764 -8.450 1.00 83.31 111 VAL A CA 1
ATOM 865 C C . VAL A 1 111 ? 10.486 5.666 -9.148 1.00 83.31 111 VAL A C 1
ATOM 867 O O . VAL A 1 111 ? 10.517 5.641 -10.376 1.00 83.31 111 VAL A O 1
ATOM 870 N N . PRO A 1 112 ? 11.353 6.435 -8.452 1.00 86.50 112 PRO A N 1
ATOM 871 C CA . PRO A 1 112 ? 12.380 7.224 -9.121 1.00 86.50 112 PRO A CA 1
ATOM 872 C C . PRO A 1 112 ? 13.396 6.341 -9.854 1.00 86.50 112 PRO A C 1
ATOM 874 O O . PRO A 1 112 ? 13.839 6.736 -10.924 1.00 86.50 112 PRO A O 1
ATOM 877 N N . VAL A 1 113 ? 13.707 5.134 -9.358 1.00 86.94 113 VAL A N 1
ATOM 878 C CA . VAL A 1 113 ? 14.539 4.169 -10.100 1.00 86.94 113 VAL A CA 1
ATOM 879 C C . VAL A 1 113 ? 13.843 3.712 -11.380 1.00 86.94 113 VAL A C 1
ATOM 881 O O . VAL A 1 113 ? 14.460 3.747 -12.439 1.00 86.94 113 VAL A O 1
ATOM 884 N N . ALA A 1 114 ? 12.553 3.364 -11.324 1.00 86.00 114 ALA A N 1
ATOM 885 C CA . ALA A 1 114 ? 11.797 2.998 -12.520 1.00 86.00 114 ALA A CA 1
ATOM 886 C C . ALA A 1 114 ? 11.807 4.116 -13.571 1.00 86.00 114 ALA A C 1
ATOM 888 O O . ALA A 1 114 ? 12.079 3.861 -14.744 1.00 86.00 114 ALA A O 1
ATOM 889 N N . VAL A 1 115 ? 11.567 5.358 -13.138 1.00 87.19 115 VAL A N 1
ATOM 890 C CA . VAL A 1 115 ? 11.583 6.542 -14.006 1.00 87.19 115 VAL A CA 1
ATOM 891 C C . VAL A 1 115 ? 12.977 6.787 -14.581 1.00 87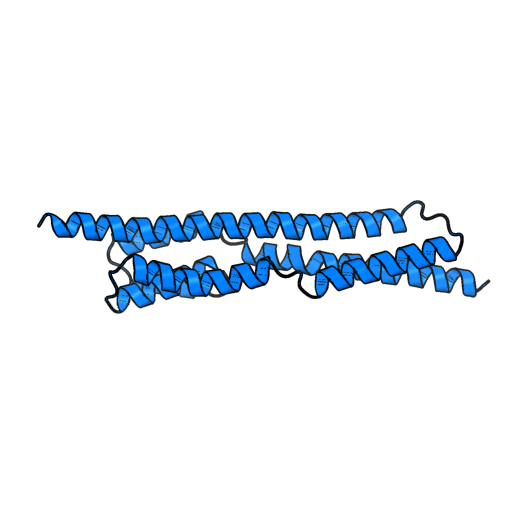.19 115 VAL A C 1
ATOM 893 O O . VAL A 1 115 ? 13.095 6.981 -15.787 1.00 87.19 115 VAL A O 1
ATOM 896 N N . ALA A 1 116 ? 14.030 6.732 -13.762 1.00 88.81 116 ALA A N 1
ATOM 897 C CA . ALA A 1 116 ? 15.406 6.946 -14.205 1.00 88.81 116 ALA A CA 1
ATOM 898 C C . ALA A 1 116 ? 15.851 5.888 -15.223 1.00 88.81 116 ALA A C 1
ATOM 900 O O . ALA A 1 116 ? 16.403 6.234 -16.265 1.00 88.81 116 ALA A O 1
ATOM 901 N N . CYS A 1 117 ? 15.555 4.610 -14.971 1.00 87.00 117 CYS A N 1
ATOM 902 C CA . CYS A 1 117 ? 15.852 3.518 -15.894 1.00 87.00 117 CYS A CA 1
ATOM 903 C C . CYS A 1 117 ? 15.078 3.655 -17.214 1.00 87.00 117 CYS A C 1
ATOM 905 O O . CYS A 1 117 ? 15.662 3.493 -18.285 1.00 87.00 117 CYS A O 1
ATOM 907 N N . CYS A 1 118 ? 13.790 4.018 -17.156 1.00 85.88 118 CYS A N 1
ATOM 908 C CA . CYS A 1 118 ? 12.992 4.244 -18.361 1.00 85.88 118 CYS A CA 1
ATOM 909 C C . CYS A 1 118 ? 13.492 5.449 -19.168 1.00 85.88 118 CYS A C 1
ATOM 911 O O . CYS A 1 118 ? 13.635 5.356 -20.385 1.00 85.88 118 CYS A O 1
ATOM 913 N N . ALA A 1 119 ? 13.805 6.559 -18.497 1.00 86.81 119 ALA A N 1
ATOM 914 C CA . ALA A 1 119 ? 14.335 7.762 -19.129 1.00 86.81 119 ALA A CA 1
ATOM 915 C C . ALA A 1 119 ? 15.712 7.515 -19.760 1.00 86.81 119 ALA A C 1
ATOM 917 O O . ALA A 1 119 ? 15.932 7.915 -20.899 1.00 86.81 119 ALA A O 1
ATOM 918 N N . ALA A 1 120 ? 16.611 6.807 -19.067 1.00 87.19 120 ALA A N 1
ATOM 919 C CA . ALA A 1 120 ? 17.922 6.439 -19.598 1.00 87.19 120 ALA A CA 1
ATOM 920 C C . ALA A 1 120 ? 17.807 5.505 -20.813 1.00 87.19 120 ALA A C 1
ATOM 922 O O . ALA A 1 120 ? 18.469 5.731 -21.825 1.00 87.19 120 ALA A O 1
ATOM 923 N N . GLY A 1 121 ? 16.926 4.498 -20.749 1.00 83.06 121 GLY A N 1
ATOM 924 C CA . GLY A 1 121 ? 16.659 3.594 -21.870 1.00 83.06 121 GLY A CA 1
ATOM 925 C C . GLY A 1 121 ? 16.097 4.322 -23.096 1.00 83.06 121 GLY A C 1
ATOM 926 O O . GLY A 1 121 ? 16.558 4.092 -24.214 1.00 83.06 121 GLY A O 1
ATOM 927 N N . LEU A 1 122 ? 15.156 5.250 -22.895 1.00 84.44 122 LEU A N 1
ATOM 928 C CA . LEU A 1 122 ? 14.603 6.080 -23.970 1.00 84.44 122 LEU A CA 1
ATOM 929 C C .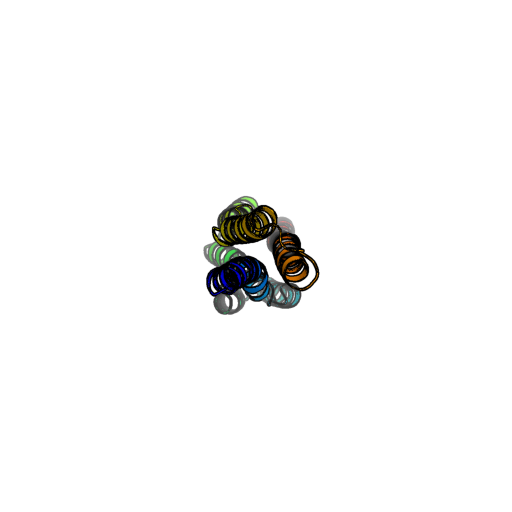 LEU A 1 122 ? 15.642 7.047 -24.548 1.00 84.44 122 LEU A C 1
ATOM 931 O O . LEU A 1 122 ? 15.775 7.127 -25.766 1.00 84.44 122 LEU A O 1
ATOM 935 N N . ALA A 1 123 ? 16.406 7.740 -23.702 1.00 86.31 123 ALA A N 1
ATOM 936 C CA . ALA A 1 123 ? 17.438 8.677 -24.137 1.00 86.31 123 ALA A CA 1
ATOM 937 C C . ALA A 1 123 ? 18.516 7.985 -24.984 1.00 86.31 123 ALA A C 1
ATOM 939 O O . ALA A 1 123 ? 18.891 8.510 -26.031 1.00 86.31 123 ALA A O 1
ATOM 940 N N . LEU A 1 124 ? 18.955 6.787 -24.578 1.00 84.31 124 LEU A N 1
ATOM 941 C CA . LEU A 1 124 ? 19.882 5.958 -25.356 1.00 84.31 124 LEU A CA 1
ATOM 942 C C . LEU A 1 124 ? 19.270 5.471 -26.675 1.00 84.31 124 LEU A C 1
ATOM 944 O O . LEU A 1 124 ? 19.962 5.406 -27.690 1.00 84.31 124 LEU A O 1
ATOM 948 N N . GLY A 1 125 ? 17.975 5.147 -26.685 1.00 81.06 125 GLY A N 1
ATOM 949 C CA . GLY A 1 125 ? 17.262 4.787 -27.911 1.00 81.06 125 GLY A CA 1
ATOM 950 C C . 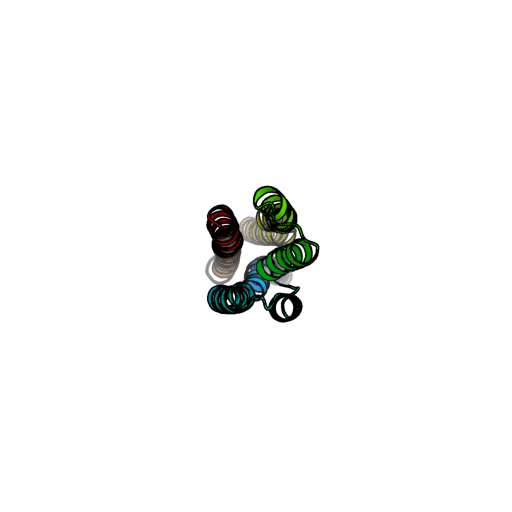GLY A 1 125 ? 17.215 5.933 -28.928 1.00 81.06 125 GLY A C 1
ATOM 951 O O . GLY A 1 125 ? 17.481 5.710 -30.109 1.00 81.06 125 GLY A O 1
ATOM 952 N N . ILE A 1 126 ? 16.938 7.158 -28.461 1.00 83.06 126 ILE A N 1
ATOM 953 C CA . ILE A 1 126 ? 16.880 8.370 -29.295 1.00 83.06 126 ILE A CA 1
ATOM 954 C C . ILE A 1 126 ? 18.275 8.754 -29.798 1.00 83.06 126 ILE A C 1
ATOM 956 O O . ILE A 1 126 ? 18.453 8.965 -30.996 1.00 83.06 126 ILE A O 1
ATOM 960 N N . SER A 1 127 ? 19.272 8.826 -28.908 1.00 81.06 127 SER A N 1
ATOM 961 C CA . SER A 1 127 ? 20.634 9.242 -29.274 1.00 81.06 127 SER A CA 1
ATOM 962 C C . SER A 1 127 ? 21.328 8.248 -30.207 1.00 81.06 127 SER A C 1
ATOM 964 O O . SER A 1 127 ? 22.138 8.650 -31.037 1.00 81.06 127 SER A O 1
ATOM 966 N N . GLY A 1 128 ? 20.963 6.965 -30.134 1.00 75.00 128 GLY A N 1
ATOM 967 C CA . GLY A 1 128 ? 21.424 5.932 -31.059 1.00 75.00 128 GLY A CA 1
ATOM 968 C C . GLY A 1 128 ? 20.769 5.957 -32.443 1.00 75.00 128 GLY A C 1
ATOM 969 O O . GLY A 1 128 ? 21.063 5.070 -33.243 1.00 75.00 128 GLY A O 1
ATOM 970 N N . GLY A 1 129 ? 19.856 6.901 -32.723 1.00 65.50 129 GLY A N 1
ATOM 971 C CA . GLY A 1 129 ? 19.156 7.010 -34.009 1.00 65.50 129 GLY A CA 1
ATOM 972 C C . GLY A 1 129 ? 18.245 5.818 -34.318 1.00 65.50 129 GLY A C 1
ATOM 973 O O . GLY A 1 129 ? 17.994 5.509 -35.483 1.00 65.50 129 GLY A O 1
ATOM 974 N N . ARG A 1 130 ? 17.787 5.094 -33.289 1.00 65.75 130 ARG A N 1
ATOM 975 C CA . ARG A 1 130 ? 17.036 3.848 -33.463 1.00 65.75 130 ARG A CA 1
ATOM 976 C C . ARG A 1 130 ? 15.548 4.118 -33.491 1.00 65.75 130 ARG A C 1
ATOM 978 O O . ARG A 1 130 ? 15.024 4.879 -32.683 1.00 65.75 130 ARG A O 1
ATOM 985 N N . SER A 1 131 ? 14.856 3.420 -34.388 1.00 65.44 131 SER A N 1
ATOM 986 C CA . SER A 1 131 ? 13.401 3.363 -34.348 1.00 65.44 131 SER A CA 1
ATOM 987 C C . SER A 1 131 ? 12.975 2.778 -33.001 1.00 65.44 131 SER A C 1
ATOM 989 O O . SER A 1 131 ? 13.206 1.603 -32.722 1.00 65.44 131 SER A O 1
ATOM 991 N N . LEU A 1 132 ? 12.356 3.606 -32.160 1.00 63.75 132 LEU A N 1
ATOM 992 C CA . LEU A 1 132 ? 11.734 3.200 -30.896 1.00 63.75 132 LEU A CA 1
ATOM 993 C C . LEU A 1 132 ? 10.448 2.377 -31.114 1.00 63.75 132 LEU A C 1
ATOM 995 O O . LEU A 1 132 ? 9.690 2.152 -30.173 1.00 63.75 132 LEU A O 1
ATOM 999 N N . ALA A 1 133 ? 10.174 1.934 -32.341 1.00 64.12 133 ALA A N 1
ATOM 1000 C CA . ALA A 1 133 ? 8.986 1.166 -32.665 1.00 64.12 133 ALA A CA 1
ATOM 1001 C C . ALA A 1 133 ? 9.003 -0.222 -31.999 1.00 64.12 133 ALA A C 1
ATOM 1003 O O . ALA A 1 133 ? 10.014 -0.925 -31.983 1.00 64.12 133 ALA A O 1
ATOM 1004 N N . GLY A 1 134 ? 7.847 -0.633 -31.475 1.00 74.88 134 GLY A N 1
ATOM 1005 C CA . GLY A 1 134 ? 7.634 -1.969 -30.918 1.00 74.88 134 GLY A CA 1
ATOM 1006 C C . GLY A 1 134 ? 7.986 -2.090 -29.433 1.00 74.88 134 GLY A C 1
ATOM 1007 O O . GLY A 1 134 ? 7.499 -1.326 -28.598 1.00 74.88 134 GLY A O 1
ATOM 1008 N N . ALA A 1 135 ? 8.796 -3.095 -29.093 1.00 73.69 135 ALA A N 1
ATOM 1009 C CA . ALA A 1 135 ? 9.034 -3.545 -27.720 1.00 73.69 135 ALA A CA 1
ATOM 1010 C C . ALA A 1 135 ? 9.542 -2.467 -26.727 1.00 73.69 135 ALA A C 1
ATOM 1012 O O . ALA A 1 135 ? 9.060 -2.463 -25.592 1.00 73.69 135 ALA A O 1
ATOM 1013 N N . PRO A 1 136 ? 10.437 -1.524 -27.092 1.00 74.94 136 PRO A N 1
ATOM 1014 C CA . PRO A 1 136 ? 10.911 -0.491 -26.162 1.00 74.94 136 PRO A CA 1
ATOM 1015 C C . PRO A 1 136 ? 9.789 0.435 -25.670 1.00 74.94 136 PRO A C 1
ATOM 1017 O O . PRO A 1 136 ? 9.710 0.771 -24.488 1.00 74.94 136 PRO A O 1
ATOM 1020 N N . LEU A 1 137 ? 8.880 0.807 -26.573 1.00 80.00 137 LEU A N 1
ATOM 1021 C CA . LEU A 1 137 ? 7.744 1.680 -26.278 1.00 80.00 137 LEU A CA 1
ATOM 1022 C C . LEU A 1 137 ? 6.703 0.962 -25.409 1.00 80.00 137 LEU A C 1
ATOM 1024 O O . LEU A 1 137 ? 6.155 1.555 -24.481 1.00 80.00 137 LEU A O 1
ATOM 1028 N N . VAL A 1 138 ? 6.497 -0.338 -25.652 1.00 83.19 138 VAL A N 1
ATOM 1029 C CA . VAL A 1 138 ? 5.639 -1.195 -24.817 1.00 83.19 138 VAL A CA 1
ATOM 1030 C C . VAL A 1 138 ? 6.189 -1.306 -23.395 1.00 83.19 138 VAL A C 1
ATOM 1032 O O . VAL A 1 138 ? 5.421 -1.177 -22.447 1.00 83.19 138 VAL A O 1
ATOM 1035 N N . LEU A 1 139 ? 7.501 -1.494 -23.220 1.00 79.44 139 LEU A N 1
ATOM 1036 C CA . LEU A 1 139 ? 8.119 -1.584 -21.891 1.00 79.44 139 LEU A CA 1
ATOM 1037 C C . LEU A 1 139 ? 8.023 -0.262 -21.118 1.00 79.44 139 LEU A C 1
ATOM 1039 O O . LEU A 1 139 ? 7.646 -0.264 -19.946 1.00 79.44 139 LEU A O 1
ATOM 1043 N N . ALA A 1 140 ? 8.292 0.871 -21.773 1.00 79.94 140 ALA A N 1
ATOM 1044 C CA . ALA A 1 140 ? 8.127 2.186 -21.155 1.00 79.94 140 ALA A CA 1
ATOM 1045 C C . ALA A 1 140 ? 6.658 2.454 -20.770 1.00 79.94 140 ALA A C 1
ATOM 1047 O O . ALA A 1 140 ? 6.374 2.906 -19.657 1.00 79.94 140 ALA A O 1
ATOM 1048 N N . GLY A 1 141 ? 5.716 2.110 -21.656 1.00 82.38 141 GLY A N 1
ATOM 1049 C CA . GLY A 1 141 ? 4.282 2.188 -21.379 1.00 82.38 141 GLY A CA 1
ATOM 1050 C C . GLY A 1 141 ? 3.857 1.291 -20.213 1.00 82.38 141 GLY A C 1
ATOM 1051 O O . GLY A 1 141 ? 3.146 1.740 -19.317 1.00 82.38 141 GLY A O 1
ATOM 1052 N N . ALA A 1 142 ? 4.345 0.050 -20.163 1.00 83.06 142 ALA A N 1
ATOM 1053 C CA . ALA A 1 142 ? 4.069 -0.887 -19.077 1.00 83.06 142 ALA A CA 1
ATOM 1054 C C . ALA A 1 142 ? 4.582 -0.368 -17.725 1.00 83.06 142 ALA A C 1
ATOM 1056 O O . ALA A 1 142 ? 3.858 -0.429 -16.730 1.00 83.06 142 ALA A O 1
ATOM 1057 N N . ALA A 1 143 ? 5.791 0.200 -17.683 1.00 83.44 143 ALA A N 1
ATOM 1058 C CA . ALA A 1 143 ? 6.325 0.820 -16.474 1.00 83.44 143 ALA A CA 1
ATOM 1059 C C . ALA A 1 143 ? 5.445 1.991 -16.004 1.00 83.44 143 ALA A C 1
ATOM 1061 O O . ALA A 1 143 ? 5.106 2.066 -14.821 1.00 83.44 143 ALA A O 1
ATOM 1062 N N . ALA A 1 144 ? 5.003 2.860 -16.920 1.00 84.19 144 ALA A N 1
ATOM 1063 C CA . ALA A 1 144 ? 4.104 3.967 -16.594 1.00 84.19 144 ALA A CA 1
ATOM 1064 C C . ALA A 1 144 ? 2.753 3.478 -16.038 1.00 84.19 144 ALA A C 1
ATOM 1066 O O . ALA A 1 144 ? 2.288 3.982 -15.012 1.00 84.19 144 ALA A O 1
ATOM 1067 N N . VAL A 1 145 ? 2.156 2.453 -16.657 1.00 88.56 145 VAL A N 1
ATOM 1068 C CA . VAL A 1 145 ? 0.904 1.836 -16.187 1.00 88.56 145 VAL A CA 1
ATOM 1069 C C . VAL A 1 145 ? 1.077 1.224 -14.796 1.00 88.56 145 VAL A C 1
ATOM 1071 O O . VAL A 1 145 ? 0.220 1.420 -13.938 1.00 88.56 145 VAL A O 1
ATOM 1074 N N . LEU A 1 146 ? 2.184 0.528 -14.528 1.00 87.25 146 LEU A N 1
ATOM 1075 C CA . LEU A 1 146 ? 2.456 -0.073 -13.217 1.00 87.25 146 LEU A CA 1
ATOM 1076 C C . LEU A 1 146 ? 2.665 0.977 -12.122 1.00 87.25 146 LEU A C 1
ATOM 1078 O O . LEU A 1 146 ? 2.157 0.815 -11.007 1.00 87.25 146 LEU A O 1
ATOM 1082 N N . VAL A 1 147 ? 3.359 2.074 -12.436 1.00 85.50 147 VAL A N 1
ATOM 1083 C CA . VAL A 1 147 ? 3.488 3.215 -11.521 1.00 85.50 147 VAL A CA 1
ATOM 1084 C C . VAL A 1 147 ? 2.107 3.802 -11.222 1.00 85.50 147 VAL A C 1
ATOM 1086 O O . VAL A 1 147 ? 1.753 3.940 -10.049 1.00 85.50 147 VAL A O 1
ATOM 1089 N N . ALA A 1 148 ? 1.296 4.071 -12.251 1.00 85.25 148 ALA A N 1
ATOM 1090 C CA . ALA A 1 148 ? -0.065 4.582 -12.091 1.00 85.25 148 ALA A CA 1
ATOM 1091 C C . ALA A 1 148 ? -0.947 3.628 -11.266 1.00 85.25 148 ALA A C 1
ATOM 1093 O O . ALA A 1 148 ? -1.604 4.057 -10.317 1.00 85.25 148 ALA A O 1
ATOM 1094 N N . AL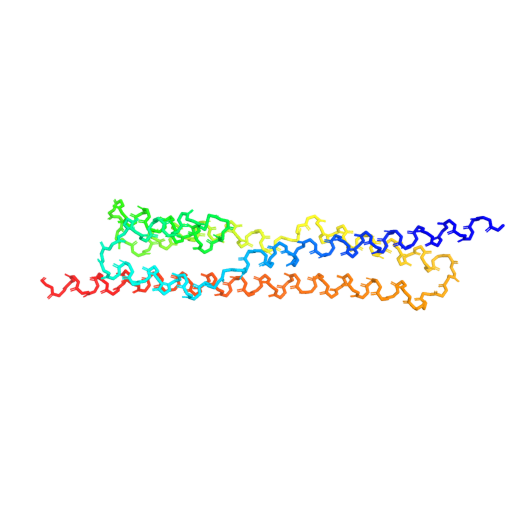A A 1 149 ? -0.900 2.324 -11.548 1.00 84.94 149 ALA A N 1
ATOM 1095 C CA . ALA A 1 149 ? -1.602 1.300 -10.780 1.00 84.94 149 ALA A CA 1
ATOM 1096 C C . ALA A 1 149 ? -1.179 1.313 -9.303 1.00 84.94 149 ALA A C 1
ATOM 1098 O O . ALA A 1 149 ? -2.027 1.235 -8.416 1.00 84.94 149 ALA A O 1
ATOM 1099 N N . GLY A 1 150 ? 0.115 1.489 -9.015 1.00 81.75 150 GLY A N 1
ATOM 1100 C CA . GLY A 1 150 ? 0.619 1.667 -7.654 1.00 81.75 150 GLY A CA 1
ATOM 1101 C C . GLY A 1 150 ? 0.045 2.901 -6.942 1.00 81.75 150 GLY A C 1
ATOM 1102 O O . GLY A 1 150 ? -0.174 2.858 -5.730 1.00 81.75 150 GLY A O 1
ATOM 1103 N N . PHE A 1 151 ? -0.238 3.990 -7.662 1.00 82.00 151 PHE A N 1
ATOM 1104 C CA . PHE A 1 151 ? -0.919 5.163 -7.105 1.00 82.00 151 PHE A CA 1
ATOM 1105 C C . PHE A 1 151 ? -2.407 4.902 -6.850 1.00 82.00 151 PHE A C 1
ATOM 1107 O O . PHE A 1 151 ? -2.865 5.113 -5.726 1.00 82.00 151 PHE A O 1
ATOM 1114 N N . PHE A 1 152 ? -3.149 4.363 -7.820 1.00 83.75 152 PHE A N 1
ATOM 1115 C CA . PHE A 1 152 ? -4.566 4.021 -7.627 1.00 83.75 152 PHE A CA 1
ATOM 1116 C C . PHE A 1 152 ? -4.772 3.052 -6.462 1.00 83.75 152 PHE A C 1
ATOM 1118 O O . PHE A 1 152 ? -5.636 3.260 -5.609 1.00 83.75 152 PHE A O 1
ATOM 1125 N N . LYS A 1 153 ? -3.915 2.035 -6.369 1.00 80.88 153 LYS A N 1
ATOM 1126 C CA . LYS A 1 153 ? -3.963 1.039 -5.302 1.00 80.88 153 LYS A CA 1
ATOM 1127 C C . LYS A 1 153 ? -3.662 1.647 -3.929 1.00 80.88 153 LYS A C 1
ATOM 1129 O O . LYS A 1 153 ? -4.271 1.260 -2.938 1.00 80.88 153 LYS A O 1
ATOM 1134 N N . SER A 1 154 ? -2.792 2.658 -3.863 1.00 79.19 154 SER A N 1
ATOM 1135 C CA . SER A 1 154 ? -2.550 3.401 -2.619 1.00 79.19 154 SER A CA 1
ATOM 1136 C C . SER A 1 154 ? -3.770 4.206 -2.158 1.00 79.19 154 SER A C 1
ATOM 1138 O O . SER A 1 154 ? -4.028 4.280 -0.957 1.00 79.19 154 SER A O 1
ATOM 1140 N N . SER A 1 155 ? -4.560 4.749 -3.089 1.00 79.38 155 SER A N 1
ATOM 1141 C CA . SER A 1 155 ? -5.824 5.423 -2.771 1.00 79.38 155 SER A CA 1
ATOM 1142 C C . SER A 1 155 ? -6.869 4.448 -2.225 1.00 79.38 155 SER A C 1
ATOM 1144 O O . SER A 1 155 ? -7.591 4.796 -1.292 1.00 79.38 155 SER A O 1
ATOM 1146 N N . ASP A 1 156 ? -6.924 3.222 -2.755 1.00 80.50 156 ASP A N 1
ATOM 1147 C CA . ASP A 1 156 ? -7.821 2.175 -2.246 1.00 80.50 156 ASP A CA 1
ATOM 1148 C C . ASP A 1 156 ? -7.464 1.756 -0.811 1.00 80.50 156 ASP A C 1
ATOM 1150 O O . ASP A 1 156 ? -8.341 1.693 0.051 1.00 80.50 156 ASP A O 1
ATOM 1154 N N . VAL A 1 157 ? -6.167 1.583 -0.512 1.00 75.69 157 VAL A N 1
ATOM 1155 C CA . VAL A 1 157 ? -5.697 1.315 0.862 1.00 75.69 157 VAL A CA 1
ATOM 1156 C C . VAL A 1 157 ? -6.169 2.416 1.810 1.00 75.69 157 VAL A C 1
ATOM 1158 O O . VAL A 1 157 ? -6.749 2.116 2.849 1.00 75.69 157 VAL A O 1
ATOM 1161 N N . ARG A 1 158 ? -5.989 3.692 1.441 1.00 76.94 158 ARG A N 1
ATOM 1162 C CA . ARG A 1 158 ? -6.427 4.822 2.280 1.00 76.94 158 ARG A CA 1
ATOM 1163 C C . ARG A 1 158 ? -7.929 4.804 2.534 1.00 76.94 158 ARG A C 1
ATOM 1165 O O . ARG A 1 158 ? -8.347 5.035 3.664 1.00 76.94 158 ARG A O 1
ATOM 1172 N N . ARG A 1 159 ? -8.738 4.506 1.511 1.00 80.44 159 ARG A N 1
ATOM 1173 C CA . ARG A 1 159 ? -10.200 4.415 1.650 1.00 80.44 159 ARG A CA 1
ATOM 1174 C C . ARG A 1 159 ? -10.609 3.309 2.618 1.00 80.44 159 ARG A C 1
ATOM 1176 O O . ARG A 1 159 ? -11.396 3.568 3.525 1.00 80.44 159 ARG A O 1
ATOM 1183 N N . LYS A 1 160 ? -10.047 2.107 2.469 1.00 76.50 160 LYS A N 1
ATOM 1184 C CA . LYS A 1 160 ? -10.335 0.969 3.359 1.00 76.50 160 LYS A CA 1
ATOM 1185 C C . LYS A 1 160 ? -9.911 1.255 4.794 1.00 76.50 160 LYS A C 1
ATOM 1187 O O . LYS A 1 160 ? -10.674 1.018 5.722 1.00 76.50 160 LYS A O 1
ATOM 1192 N N . THR A 1 161 ? -8.734 1.839 4.973 1.00 75.12 161 THR A N 1
ATOM 1193 C CA . THR A 1 161 ? -8.232 2.248 6.283 1.00 75.12 161 THR A CA 1
ATOM 1194 C C . THR A 1 161 ? -9.118 3.316 6.942 1.00 75.12 161 THR A C 1
ATOM 1196 O O . THR A 1 161 ? -9.441 3.204 8.123 1.00 75.12 161 THR A O 1
ATOM 1199 N N . ALA A 1 162 ? -9.576 4.318 6.186 1.00 79.62 162 ALA A N 1
ATOM 1200 C CA . ALA A 1 162 ? -10.499 5.335 6.693 1.00 79.62 162 ALA A CA 1
ATOM 1201 C C . ALA A 1 162 ? -11.857 4.739 7.107 1.00 79.62 162 ALA A C 1
ATOM 1203 O O . ALA A 1 162 ? -12.443 5.169 8.102 1.00 79.62 162 ALA A O 1
ATOM 1204 N N . LEU A 1 163 ? -12.337 3.725 6.378 1.00 80.75 163 LEU A N 1
ATOM 1205 C CA . LEU A 1 163 ? -13.549 2.983 6.727 1.00 80.75 163 LEU A CA 1
ATOM 1206 C C . LEU A 1 163 ? -13.374 2.242 8.058 1.00 80.75 163 LEU A C 1
ATOM 1208 O O . LEU A 1 163 ? -14.219 2.388 8.937 1.00 80.75 163 LEU A O 1
ATOM 1212 N N . VAL A 1 164 ? -12.259 1.526 8.244 1.00 78.00 164 VAL A N 1
ATOM 1213 C CA . VAL A 1 164 ? -11.927 0.836 9.510 1.00 78.00 164 VAL A CA 1
ATOM 1214 C C . VAL A 1 164 ? -11.958 1.811 10.683 1.00 78.00 164 VAL A C 1
ATOM 1216 O O . VAL A 1 164 ? -12.621 1.547 11.684 1.00 78.00 164 VAL A O 1
ATOM 1219 N N . ARG A 1 165 ? -11.285 2.959 10.540 1.00 81.50 165 ARG A N 1
ATOM 1220 C CA . ARG A 1 165 ? -11.237 4.012 11.561 1.00 81.50 165 ARG A CA 1
ATOM 1221 C C . ARG A 1 165 ? -12.631 4.493 11.946 1.00 81.50 165 ARG A C 1
ATOM 1223 O O . ARG A 1 165 ? -12.984 4.487 13.121 1.00 81.50 165 ARG A O 1
ATOM 1230 N N . ARG A 1 166 ? -13.432 4.897 10.954 1.00 83.50 166 ARG A N 1
ATOM 1231 C CA . ARG A 1 166 ? -14.791 5.411 11.181 1.00 83.50 166 ARG A CA 1
ATOM 1232 C C . ARG A 1 166 ? -15.656 4.393 11.918 1.00 83.50 16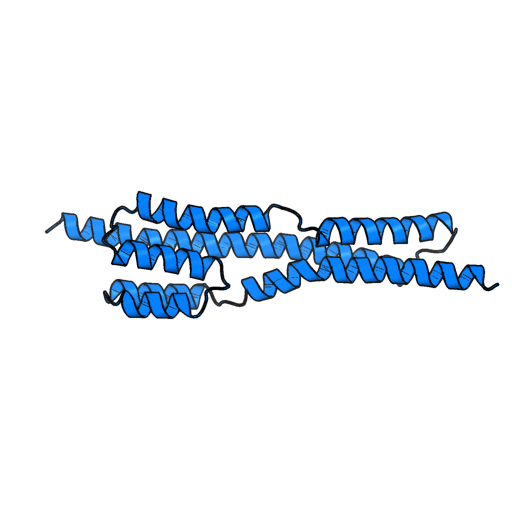6 ARG A C 1
ATOM 1234 O O . ARG A 1 166 ? -16.414 4.754 12.810 1.00 83.50 166 ARG A O 1
ATOM 1241 N N . GLU A 1 167 ? -15.536 3.134 11.528 1.00 83.12 167 GLU A N 1
ATOM 1242 C CA . GLU A 1 167 ? -16.361 2.061 12.054 1.00 83.12 167 GLU A CA 1
ATOM 1243 C C . GLU A 1 167 ? -15.984 1.654 13.478 1.00 83.12 167 GLU A C 1
ATOM 1245 O O . GLU A 1 167 ? -16.875 1.429 14.289 1.00 83.12 167 GLU A O 1
ATOM 1250 N N . LEU A 1 168 ? -14.693 1.597 13.813 1.00 78.50 168 LEU A N 1
ATOM 1251 C CA . LEU A 1 168 ? -14.252 1.276 15.174 1.00 78.50 168 LEU A CA 1
ATOM 1252 C C . LEU A 1 168 ? -14.554 2.410 16.161 1.00 78.50 168 LEU A C 1
ATOM 1254 O O . LEU A 1 168 ? -15.081 2.148 17.240 1.00 78.50 168 LEU A O 1
ATOM 1258 N N . LEU A 1 169 ? -14.310 3.666 15.774 1.00 81.88 169 LEU A N 1
ATOM 1259 C CA . LEU A 1 169 ? -14.644 4.822 16.615 1.00 81.88 169 LEU A CA 1
ATOM 1260 C C . LEU A 1 169 ? -16.159 4.972 16.810 1.00 81.88 169 LEU A C 1
ATOM 1262 O O . LEU A 1 169 ? -16.615 5.345 17.891 1.00 81.88 169 LEU A O 1
ATOM 1266 N N . GLY A 1 170 ? -16.950 4.627 15.788 1.00 82.62 170 GLY A N 1
ATOM 1267 C CA . GLY A 1 170 ? -18.408 4.625 15.871 1.00 82.62 170 GLY A CA 1
ATOM 1268 C C . GLY A 1 170 ? -18.965 3.651 16.915 1.00 82.62 170 GLY A C 1
ATOM 1269 O O . GLY A 1 170 ? -19.971 3.968 17.543 1.00 82.62 170 GLY A O 1
ATOM 1270 N N . LEU A 1 171 ? -18.311 2.505 17.143 1.00 78.94 171 LEU A N 1
ATOM 1271 C CA . LEU A 1 171 ? -18.738 1.540 18.168 1.00 78.94 171 LEU A CA 1
ATOM 1272 C C . LEU A 1 171 ? -18.607 2.120 19.579 1.00 78.94 171 LEU A C 1
ATOM 1274 O O . LEU A 1 171 ? -19.545 2.039 20.362 1.00 78.94 171 LEU A O 1
ATOM 1278 N N . VAL A 1 172 ? -17.482 2.771 19.882 1.00 75.31 172 VAL A N 1
ATOM 1279 C CA . VAL A 1 172 ? -17.237 3.338 21.221 1.00 75.31 172 VAL A CA 1
ATOM 1280 C C . VAL A 1 172 ? -18.170 4.512 21.499 1.00 75.31 172 VAL A C 1
ATOM 1282 O O . VAL A 1 172 ? -18.702 4.628 22.598 1.00 75.31 172 VAL A O 1
ATOM 1285 N N . GLY A 1 173 ? -18.437 5.355 20.494 1.00 72.88 173 GLY A N 1
ATOM 1286 C CA . GLY A 1 173 ? -19.404 6.448 20.634 1.00 72.88 173 GLY A CA 1
ATOM 1287 C C . GLY A 1 173 ? -20.824 5.964 20.963 1.00 72.88 173 GLY A C 1
ATOM 1288 O O . GLY A 1 173 ? -21.551 6.640 21.695 1.00 72.88 173 GLY A O 1
ATOM 1289 N N . GLN A 1 174 ? -21.219 4.784 20.470 1.00 75.56 174 GLN A N 1
ATOM 1290 C CA . GLN A 1 174 ? -22.507 4.160 20.798 1.00 75.56 174 GLN A CA 1
ATOM 1291 C C . GLN A 1 174 ? -22.544 3.624 22.238 1.00 75.56 174 GLN A C 1
ATOM 1293 O O . GLN A 1 174 ? -23.535 3.838 22.932 1.00 75.56 174 GLN A O 1
ATOM 1298 N N . ASP A 1 175 ? -21.461 3.009 22.717 1.00 64.88 175 ASP A N 1
ATOM 1299 C CA . ASP A 1 175 ? -21.387 2.494 24.092 1.00 64.88 175 ASP A CA 1
ATOM 1300 C C . ASP A 1 175 ? -21.373 3.623 25.137 1.00 64.88 175 ASP A C 1
ATOM 1302 O O . ASP A 1 175 ? -22.075 3.552 26.148 1.00 64.88 175 ASP A O 1
ATOM 1306 N N . VAL A 1 176 ? -20.643 4.716 24.875 1.00 62.03 176 VAL A N 1
ATOM 1307 C CA . VAL A 1 176 ? -20.590 5.891 25.769 1.00 62.03 176 VAL A CA 1
ATOM 1308 C C . VAL A 1 176 ? -21.960 6.573 25.878 1.00 62.03 176 VAL A C 1
ATOM 1310 O O . VAL A 1 176 ? -22.376 6.983 26.961 1.00 62.03 176 VAL A O 1
ATOM 1313 N N . SER A 1 177 ? -22.700 6.663 24.771 1.00 62.62 177 SER A N 1
ATOM 1314 C CA . SER A 1 177 ? -24.038 7.271 24.763 1.00 62.62 177 SER A CA 1
ATOM 1315 C C . SER A 1 177 ? -25.122 6.375 25.377 1.00 62.62 177 SER A C 1
ATOM 1317 O O . SER A 1 177 ? -26.105 6.898 25.906 1.00 62.62 177 SER A O 1
ATOM 1319 N N . ALA A 1 178 ? -24.938 5.051 25.370 1.00 61.66 178 ALA A N 1
ATOM 1320 C CA . ALA A 1 178 ? -25.806 4.108 26.075 1.00 61.66 178 ALA A CA 1
ATOM 1321 C C . ALA A 1 178 ? -25.564 4.110 27.597 1.00 61.66 178 ALA A C 1
ATOM 1323 O O . ALA A 1 178 ? -26.525 4.078 28.362 1.00 61.66 178 ALA A O 1
ATOM 1324 N N . GLY A 1 179 ? -24.305 4.218 28.040 1.00 56.53 179 GLY A N 1
ATOM 1325 C CA . GLY A 1 179 ? -23.939 4.262 29.463 1.00 56.53 179 GLY A CA 1
ATOM 1326 C C . GLY A 1 179 ? -24.328 5.555 30.194 1.00 56.53 179 GLY A C 1
ATOM 1327 O O . GLY A 1 179 ? -24.475 5.546 31.407 1.00 56.53 179 GLY A O 1
ATOM 1328 N N . SER A 1 180 ? -24.550 6.658 29.472 1.00 51.12 180 SER A N 1
ATOM 1329 C CA . SER A 1 180 ? -24.964 7.954 30.041 1.00 51.12 180 SER A CA 1
ATOM 1330 C C . SER A 1 180 ? -26.470 8.061 30.352 1.00 51.12 180 SER A C 1
ATOM 1332 O O . SER A 1 180 ? -26.913 9.103 30.838 1.00 51.12 180 SER A O 1
ATOM 1334 N N . ARG A 1 181 ? -27.278 7.044 30.025 1.00 51.31 181 ARG A N 1
ATOM 1335 C CA . ARG A 1 181 ? -28.735 7.027 30.278 1.00 51.31 181 ARG A CA 1
ATOM 1336 C C . ARG A 1 181 ? -29.151 6.095 31.426 1.00 51.31 181 ARG A C 1
ATOM 1338 O O . ARG A 1 181 ? -30.351 5.898 31.608 1.00 51.31 181 ARG A O 1
ATOM 1345 N N . GLY A 1 182 ? -28.185 5.503 32.129 1.00 44.16 182 GLY A N 1
ATOM 1346 C CA . GLY A 1 182 ? -28.395 4.621 33.281 1.00 44.16 182 GLY A CA 1
ATOM 1347 C C . GLY A 1 182 ? -28.144 5.316 34.607 1.00 44.16 182 GLY A C 1
ATOM 1348 O O . GLY A 1 182 ? -27.339 6.273 34.620 1.00 44.16 182 GLY A O 1
#

Radius of gyration: 23.52 Å; chains: 1; bounding box: 58×24×70 Å

pLDDT: mean 79.48, std 8.42, range [44.16, 90.25]

Secondary structure (DSSP, 8-state):
-HHHHHHHHHHHHHHHHHHHHHHHHHHHHHHHH-S-HHHHHHHHHHHHHTT-HHHHHHHHHT-TTSHHHHHHHHHHHHHHTT---HHHHHHHHHHHHHHHHHHHHS--THHHHHHHHHHHHHHHHHHTT---TTHHHHHHHHHHHHHHHHHHHHHHHHHHHHHHHHHHHHHHHHHHHHHTT-

Foldseek 3Di:
DVVVVVLVVLLCVLLVLLLVLLQPLLVVLCVLPVDPLVVLLVVLLVCVVVVNLVVSLVSLVVPCVHLLSVLSNQLSVCVVVVPLDLVVNLVSSCVSVVVVVVVLPDDPPSNVSSVVSLVVSVVSCVVVVHDCPDDNVVSSVSSVVSNVSSNVSSVVSVVSSVVSSVSSSVSSVVVVVVVVVD

Sequence (182 aa):
MPEVETMQWLVYTLLGAGVLAAAVRPARLAFLLDLNAEAFISQVKKLVRADNIDRATRLARFIPHAPAGRAALSFLEAYRNGVRDVEMLGQIMDADLGDLDSELRRPRWSVPVAVACCAAGLALGISGGRSLAGAPLVLAGAAAVLVAAGFFKSSDVRRKTALVRRELLGLVGQDVSAGSRG